Protein AF-A0A7C3FAP3-F1 (afdb_monomer_lite)

Structure (mmCIF, N/CA/C/O backbone):
data_AF-A0A7C3FAP3-F1
#
_entry.id   AF-A0A7C3FAP3-F1
#
loop_
_atom_site.group_PDB
_atom_site.id
_atom_site.type_symbol
_atom_site.label_atom_id
_atom_site.label_alt_id
_atom_site.label_comp_id
_atom_site.label_asym_id
_atom_site.label_entity_id
_atom_site.label_seq_id
_atom_site.pdbx_PDB_ins_code
_atom_site.Cartn_x
_atom_site.Cartn_y
_atom_site.Cartn_z
_atom_site.occupancy
_atom_site.B_iso_or_equiv
_atom_site.auth_seq_id
_atom_site.auth_comp_id
_atom_site.auth_asym_id
_atom_site.auth_atom_id
_atom_site.pdbx_PDB_model_num
ATOM 1 N N . MET A 1 1 ? -27.638 27.497 38.689 1.00 61.25 1 MET A N 1
ATOM 2 C CA . MET A 1 1 ? -26.547 26.685 39.283 1.00 61.25 1 MET A CA 1
ATOM 3 C C . MET A 1 1 ? -25.702 26.104 38.155 1.00 61.25 1 MET A C 1
ATOM 5 O O . MET A 1 1 ? -26.176 26.058 37.028 1.00 61.25 1 MET A O 1
ATOM 9 N N . ASN A 1 2 ? -24.441 25.747 38.406 1.00 81.25 2 ASN A N 1
ATOM 10 C CA . ASN A 1 2 ? -23.538 25.239 37.367 1.00 81.25 2 ASN A CA 1
ATOM 11 C C . ASN A 1 2 ? -23.718 23.718 37.190 1.00 81.25 2 ASN A C 1
ATOM 13 O O . ASN A 1 2 ? -23.373 22.966 38.093 1.00 81.25 2 ASN A O 1
ATOM 17 N N . HIS A 1 3 ? -24.239 23.274 36.041 1.00 89.69 3 HIS A N 1
ATOM 18 C CA . HIS A 1 3 ? -24.541 21.857 35.761 1.00 89.69 3 HIS A CA 1
ATOM 19 C C . HIS A 1 3 ? -23.355 21.051 35.204 1.00 89.69 3 HIS A C 1
ATOM 21 O O . HIS A 1 3 ? -23.398 19.824 35.176 1.00 89.69 3 HIS A O 1
ATOM 27 N N . LYS A 1 4 ? -22.285 21.721 34.749 1.00 88.44 4 LYS A N 1
ATOM 28 C CA . LYS A 1 4 ? -21.147 21.064 34.079 1.00 88.44 4 LYS A CA 1
ATOM 29 C C . LYS A 1 4 ? -20.521 19.894 34.855 1.00 88.44 4 LYS A C 1
ATOM 31 O O . LYS A 1 4 ? -20.336 18.855 34.227 1.00 88.44 4 LYS A O 1
ATOM 36 N N . PRO A 1 5 ? -20.165 20.025 36.150 1.00 89.56 5 PRO A N 1
ATOM 37 C CA . PRO A 1 5 ? -19.470 18.944 36.852 1.00 89.56 5 PRO A CA 1
ATOM 38 C C . PRO A 1 5 ? -20.357 17.706 37.020 1.00 89.56 5 PRO A C 1
ATOM 40 O O . PRO A 1 5 ? -19.891 16.593 36.819 1.00 89.56 5 PRO A O 1
ATOM 43 N N . TYR A 1 6 ? -21.648 17.897 37.289 1.00 90.81 6 TYR A N 1
ATOM 44 C CA . TYR A 1 6 ? -22.598 16.802 37.483 1.00 90.81 6 TYR A CA 1
ATOM 45 C C . TYR A 1 6 ? -22.893 16.055 36.184 1.00 90.81 6 TYR A C 1
ATOM 47 O O . TYR A 1 6 ? -22.912 14.830 36.178 1.00 90.81 6 TYR A O 1
ATOM 55 N N . ASN A 1 7 ? -23.052 16.774 35.068 1.00 91.25 7 ASN A N 1
ATOM 56 C CA . ASN A 1 7 ? -23.231 16.140 33.760 1.00 91.25 7 ASN A CA 1
ATOM 57 C C . ASN A 1 7 ? -22.021 15.282 33.381 1.00 91.25 7 ASN A C 1
ATOM 59 O O . ASN A 1 7 ? -22.190 14.204 32.827 1.00 91.25 7 ASN A O 1
ATOM 63 N N . TYR A 1 8 ? -20.813 15.757 33.694 1.00 92.31 8 TYR A N 1
ATOM 64 C CA . TYR A 1 8 ? -19.594 14.988 33.477 1.00 92.31 8 TYR A CA 1
ATOM 65 C C . TYR A 1 8 ? -19.595 13.707 34.319 1.00 92.31 8 TYR A C 1
ATOM 67 O O . TYR A 1 8 ? -19.414 12.623 33.783 1.00 92.31 8 TYR A O 1
ATOM 75 N N . TRP A 1 9 ? -19.898 13.812 35.614 1.00 92.56 9 TRP A N 1
ATOM 76 C CA . TRP A 1 9 ? -19.964 12.654 36.508 1.00 92.56 9 TRP A CA 1
ATOM 77 C C . TRP A 1 9 ? -21.025 11.620 36.119 1.00 92.56 9 TRP A C 1
ATOM 79 O O . TRP A 1 9 ? -20.798 10.437 36.325 1.00 92.56 9 TRP A O 1
ATOM 89 N N . ILE A 1 10 ? -22.161 12.054 35.564 1.00 92.38 10 ILE A N 1
ATOM 90 C CA . ILE A 1 10 ? -23.242 11.158 35.126 1.00 92.38 10 ILE A CA 1
ATOM 91 C C . ILE A 1 10 ? -22.880 10.407 33.837 1.00 92.38 10 ILE A C 1
ATOM 93 O O . ILE A 1 10 ? -23.298 9.271 33.680 1.00 92.38 10 ILE A O 1
ATOM 97 N N . LEU A 1 11 ? -22.160 11.038 32.903 1.00 91.75 11 LEU A N 1
ATOM 98 C CA . LEU A 1 11 ? -21.944 10.488 31.557 1.00 91.75 11 LEU A CA 1
ATOM 99 C C . LEU A 1 11 ? -20.620 9.739 31.386 1.00 91.75 11 LEU A C 1
ATOM 101 O O . LEU A 1 11 ? -20.543 8.847 30.547 1.00 91.75 11 LEU A O 1
ATOM 105 N N . ASP A 1 12 ? -19.578 10.120 32.127 1.00 87.88 12 ASP A N 1
ATOM 106 C CA . ASP A 1 12 ? -18.252 9.500 31.990 1.00 87.88 12 ASP A CA 1
ATOM 107 C C . ASP A 1 12 ? -18.094 8.229 32.844 1.00 87.88 12 ASP A C 1
ATOM 109 O O . ASP A 1 12 ? -17.056 7.576 32.744 1.00 87.88 12 ASP A O 1
ATOM 113 N N . ASP A 1 13 ? -19.071 7.902 33.708 1.00 74.75 13 ASP A N 1
ATOM 114 C CA . ASP A 1 13 ? -19.003 6.812 34.704 1.00 74.75 13 ASP A CA 1
ATOM 115 C C . ASP A 1 13 ? -17.648 6.753 35.441 1.00 74.75 13 ASP A C 1
ATOM 117 O O . ASP A 1 13 ? -17.115 5.699 35.802 1.00 74.75 13 ASP A O 1
ATOM 121 N N . ALA A 1 14 ? -17.049 7.928 35.657 1.00 78.94 14 ALA A N 1
ATOM 122 C CA . ALA A 1 14 ? -15.763 8.045 36.314 1.00 78.94 14 ALA A CA 1
ATOM 123 C C . ALA A 1 14 ? -15.904 7.665 37.797 1.00 78.94 14 ALA A C 1
ATOM 125 O O . ALA A 1 14 ? -16.891 8.039 38.436 1.00 78.94 14 ALA A O 1
ATOM 126 N N . PRO A 1 15 ? -14.911 6.980 38.393 1.00 85.12 15 PRO A N 1
ATOM 127 C CA . PRO A 1 15 ? -14.938 6.672 39.815 1.00 85.12 15 PRO A CA 1
ATOM 128 C C . PRO A 1 15 ? -14.931 7.972 40.629 1.00 85.12 15 PRO A C 1
ATOM 130 O O . PRO A 1 15 ? -13.929 8.689 40.676 1.00 85.12 15 PRO A O 1
ATOM 133 N N . LEU A 1 16 ? -16.066 8.277 41.258 1.00 90.69 16 LEU A N 1
ATOM 134 C CA . LEU A 1 16 ? -16.236 9.446 42.114 1.00 90.69 16 LEU A CA 1
ATOM 135 C C . LEU A 1 16 ? -15.672 9.166 43.504 1.00 90.69 16 LEU A C 1
ATOM 137 O O . LEU A 1 16 ? -15.807 8.067 44.044 1.00 90.69 16 LEU A O 1
ATOM 141 N N . ASN A 1 17 ? -15.059 10.177 44.113 1.00 92.75 17 ASN A N 1
ATOM 142 C CA . ASN A 1 17 ? -14.716 10.109 45.528 1.00 92.75 17 ASN A CA 1
ATOM 143 C C . ASN A 1 17 ? -15.984 10.299 46.406 1.00 92.75 17 ASN A C 1
ATOM 145 O O . ASN A 1 17 ? -17.018 10.762 45.910 1.00 92.75 17 ASN A O 1
ATOM 149 N N . PRO A 1 18 ? -15.938 9.976 47.714 1.00 91.69 18 PRO A N 1
ATOM 150 C CA . PRO A 1 18 ? -17.119 10.048 48.582 1.00 91.69 18 PRO A CA 1
ATOM 151 C C . PRO A 1 18 ? -17.760 11.443 48.656 1.00 91.69 18 PRO A C 1
ATOM 153 O O . PRO A 1 18 ? -18.982 11.566 48.707 1.00 91.69 18 PRO A O 1
ATOM 156 N N . GLU A 1 19 ? -16.949 12.503 48.612 1.00 91.06 19 GLU A N 1
ATOM 157 C CA . GLU A 1 19 ? -17.424 13.892 48.651 1.00 91.06 19 GLU A CA 1
ATOM 158 C C . GLU A 1 19 ? -18.167 14.279 47.364 1.00 91.06 19 GLU A C 1
ATOM 160 O O . GLU A 1 19 ? -19.234 14.890 47.412 1.00 91.06 19 GLU A O 1
ATOM 165 N N . GLN A 1 20 ? -17.639 13.879 46.205 1.00 91.25 20 GLN A N 1
ATOM 166 C CA . GLN A 1 20 ? -18.253 14.081 44.892 1.00 91.25 20 GLN A CA 1
ATOM 167 C C . GLN A 1 20 ? -19.553 13.294 44.764 1.00 91.25 20 GLN A C 1
ATOM 169 O O . GLN A 1 20 ? -20.529 13.808 44.222 1.00 91.25 20 GLN A O 1
ATOM 174 N N . GLN A 1 21 ? -19.596 12.075 45.300 1.00 91.56 21 GLN A N 1
ATOM 175 C CA . GLN A 1 21 ? -20.799 11.255 45.275 1.00 91.56 21 GLN A CA 1
ATOM 176 C C . GLN A 1 21 ? -21.907 11.833 46.162 1.00 91.56 21 GLN A C 1
ATOM 178 O O . GLN A 1 21 ? -23.069 11.875 45.744 1.00 91.56 21 GLN A O 1
ATOM 183 N N . GLN A 1 22 ? -21.556 12.362 47.337 1.00 92.69 22 GLN A N 1
ATOM 184 C CA . GLN A 1 22 ? -22.509 13.087 48.177 1.00 92.69 22 GLN A CA 1
ATOM 185 C C . GLN A 1 22 ? -22.994 14.370 47.486 1.00 92.69 22 GLN A C 1
ATOM 187 O O . GLN A 1 22 ? -24.193 14.635 47.453 1.00 92.69 22 GLN A O 1
ATOM 192 N N . ALA A 1 23 ? -22.085 15.142 46.881 1.00 91.50 23 ALA A N 1
ATOM 193 C CA . ALA A 1 23 ? -22.430 16.363 46.154 1.00 91.50 23 ALA A CA 1
ATOM 194 C C . ALA A 1 23 ? -23.335 16.093 44.941 1.00 91.50 23 ALA A C 1
ATOM 196 O O . ALA A 1 23 ? -24.239 16.881 44.665 1.00 91.50 23 ALA A O 1
ATOM 197 N N . LEU A 1 24 ? -23.110 14.987 44.226 1.00 91.38 24 LEU A N 1
ATOM 198 C CA . LEU A 1 24 ? -23.960 14.548 43.123 1.00 91.38 24 LEU A CA 1
ATOM 199 C C . LEU A 1 24 ? -25.347 14.137 43.622 1.00 91.38 24 LEU A C 1
ATOM 201 O O . LEU A 1 24 ? -26.335 14.562 43.038 1.00 91.38 24 LEU A O 1
ATOM 205 N N . THR A 1 25 ? -25.425 13.365 44.709 1.00 91.81 25 THR A N 1
ATOM 206 C CA . THR A 1 25 ? -26.704 12.936 45.303 1.00 91.81 25 THR A CA 1
ATOM 207 C C . THR A 1 25 ? -27.547 14.141 45.706 1.00 91.81 25 THR A C 1
ATOM 209 O O . THR A 1 25 ? -28.663 14.287 45.223 1.00 91.81 25 THR A O 1
ATOM 212 N N . ASN A 1 26 ? -26.959 15.076 46.460 1.00 92.75 26 ASN A N 1
ATOM 213 C CA . ASN A 1 26 ? -27.645 16.302 46.867 1.00 92.75 26 ASN A CA 1
ATOM 214 C C . ASN A 1 26 ? -28.127 17.120 45.651 1.00 92.75 26 ASN A C 1
ATOM 216 O O . ASN A 1 26 ? -29.213 17.686 45.665 1.00 92.75 26 ASN A O 1
ATOM 220 N N . HIS A 1 27 ? -27.335 17.182 44.573 1.00 93.50 27 HIS A N 1
ATOM 221 C CA . HIS A 1 27 ? -27.729 17.917 43.369 1.00 93.50 2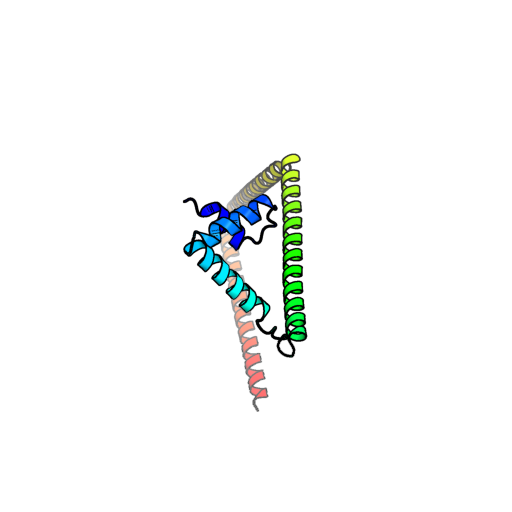7 HIS A CA 1
ATOM 222 C C . HIS A 1 27 ? -28.881 17.252 42.606 1.00 93.50 27 HIS A C 1
ATOM 224 O O . HIS A 1 27 ? -29.697 17.952 42.011 1.00 93.50 27 HIS A O 1
ATOM 230 N N . LEU A 1 28 ? -28.942 15.919 42.593 1.00 92.69 28 LEU A N 1
ATOM 231 C CA . LEU A 1 28 ? -30.007 15.168 41.924 1.00 92.69 28 LEU A CA 1
ATOM 232 C C . LEU A 1 28 ? -31.356 15.317 42.635 1.00 92.69 28 LEU A C 1
ATOM 234 O O . LEU A 1 28 ? -32.379 15.281 41.955 1.00 92.69 28 LEU A O 1
ATOM 238 N N . ASP A 1 29 ? -31.352 15.531 43.952 1.00 93.19 29 ASP A N 1
ATOM 239 C CA . ASP A 1 29 ? -32.567 15.782 44.737 1.00 93.19 29 ASP A CA 1
ATOM 240 C C . ASP A 1 29 ? -33.171 17.165 44.432 1.00 93.19 29 ASP A C 1
ATOM 242 O O . ASP A 1 29 ? -34.39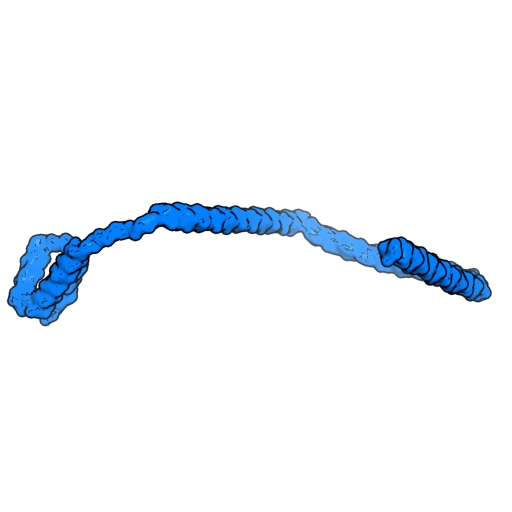1 17.315 44.362 1.00 93.19 29 ASP A O 1
ATOM 246 N N . ASP A 1 30 ? -32.319 18.164 44.175 1.00 91.94 30 ASP A N 1
ATOM 247 C CA . ASP A 1 30 ? -32.735 19.552 43.933 1.00 91.94 30 ASP A CA 1
ATOM 248 C C . ASP A 1 30 ? -32.898 19.906 42.441 1.00 91.94 30 ASP A C 1
ATOM 250 O O . ASP A 1 30 ? -33.512 20.923 42.097 1.00 91.94 30 ASP A O 1
ATOM 254 N N . CYS A 1 31 ? -32.323 19.115 41.523 1.00 94.44 31 CYS A N 1
ATOM 255 C CA . CYS A 1 31 ? -32.275 19.435 40.096 1.00 94.44 31 CYS A CA 1
ATOM 256 C C . CYS A 1 31 ? -32.977 18.382 39.214 1.00 94.44 31 CYS A C 1
ATOM 258 O O . CYS A 1 31 ? -32.358 17.381 38.833 1.00 94.44 31 CYS A O 1
ATOM 260 N N . PRO A 1 32 ? -34.213 18.650 38.743 1.00 92.38 32 PRO A N 1
ATOM 261 C CA . PRO A 1 32 ? -34.955 17.702 37.907 1.00 92.38 32 PRO A CA 1
ATOM 262 C C . PRO A 1 32 ? -34.282 17.434 36.550 1.00 92.38 32 PRO A C 1
ATOM 264 O O . PRO A 1 32 ? -34.415 16.347 35.994 1.00 92.38 32 PRO A O 1
ATOM 267 N N . LEU A 1 33 ? -33.516 18.396 36.018 1.00 92.75 33 LEU A N 1
ATOM 268 C CA . LEU A 1 33 ? -32.814 18.251 34.738 1.00 92.75 33 LEU A CA 1
ATOM 269 C C . LEU A 1 33 ? -31.686 17.213 34.825 1.00 92.75 33 LEU A C 1
ATOM 271 O O . LEU A 1 33 ? -31.576 16.338 33.966 1.00 92.75 33 LEU A O 1
ATOM 275 N N . CYS A 1 34 ? -30.861 17.283 35.871 1.00 93.50 34 CYS A N 1
ATOM 276 C CA . CYS A 1 34 ? -29.782 16.319 36.080 1.00 93.50 34 CYS A CA 1
ATOM 277 C C . CYS A 1 34 ? -30.325 14.946 36.510 1.00 93.50 34 CYS A C 1
ATOM 279 O O . CYS A 1 34 ? -29.759 13.925 36.121 1.00 93.50 34 CYS A O 1
ATOM 281 N N . GLN A 1 35 ? -31.453 14.902 37.227 1.00 94.12 35 GLN A N 1
ATOM 282 C CA . GLN A 1 35 ? -32.155 13.656 37.545 1.00 94.12 35 GLN A CA 1
ATOM 283 C C . GLN A 1 35 ? -32.648 12.938 36.282 1.00 94.12 35 GLN A C 1
ATOM 285 O O . GLN A 1 35 ? -32.411 11.741 36.115 1.00 94.12 35 GLN A O 1
ATOM 290 N N . GLN A 1 36 ? -33.277 13.674 35.361 1.00 95.06 36 GLN A N 1
ATOM 291 C CA . GLN A 1 36 ? -33.722 13.129 34.079 1.00 95.06 36 GLN A CA 1
ATOM 292 C C . GLN A 1 36 ? -32.543 12.628 33.232 1.00 95.06 36 GLN A C 1
ATOM 294 O O . GLN A 1 36 ? -32.651 11.573 32.609 1.00 95.06 36 GLN A O 1
ATOM 299 N N . LEU A 1 37 ? -31.414 13.351 33.232 1.00 94.06 37 LEU A N 1
ATOM 300 C CA . LEU A 1 37 ? -30.195 12.929 32.537 1.00 94.06 37 LEU A CA 1
ATOM 301 C C . LEU A 1 37 ? -29.677 11.591 33.076 1.00 94.06 37 LEU A C 1
ATOM 303 O O . LEU A 1 37 ? -29.437 10.679 32.289 1.00 94.06 37 LEU A O 1
ATOM 307 N N . LYS A 1 38 ? -29.547 11.463 34.402 1.00 94.00 38 LYS A N 1
ATOM 308 C CA . LYS A 1 38 ? -29.079 10.230 35.049 1.00 94.00 38 LYS A CA 1
ATOM 309 C C . LYS A 1 38 ? -29.99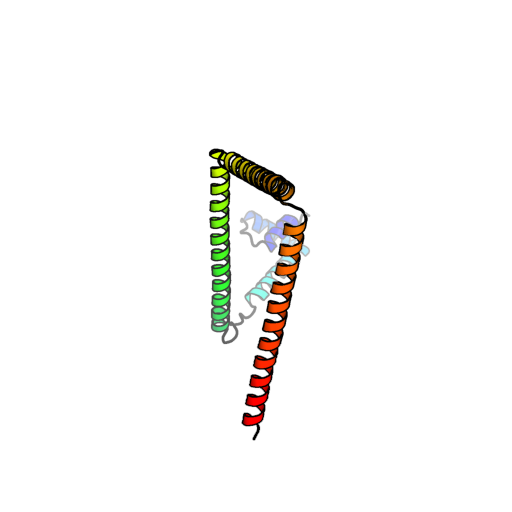3 9.048 34.742 1.00 94.00 38 LYS A C 1
ATOM 311 O O . LYS A 1 38 ? -29.521 8.014 34.288 1.00 94.00 38 LYS A O 1
ATOM 316 N N . MET A 1 39 ? -31.300 9.231 34.907 1.00 94.44 39 MET A N 1
ATOM 317 C CA . MET A 1 39 ? -32.275 8.178 34.626 1.00 94.44 39 MET A CA 1
ATOM 318 C C . MET A 1 39 ? -32.257 7.762 33.147 1.00 94.44 39 MET A C 1
ATOM 320 O O . MET A 1 39 ? -32.329 6.578 32.831 1.00 94.44 39 MET A O 1
ATOM 324 N N . GLY A 1 40 ? -32.140 8.724 32.225 1.00 94.75 40 GLY A N 1
ATOM 325 C CA . GLY A 1 40 ? -32.035 8.448 30.792 1.00 94.75 40 GLY A CA 1
ATOM 326 C C . GLY A 1 40 ? -30.754 7.699 30.416 1.00 94.75 40 GLY A C 1
ATOM 327 O O . GLY A 1 40 ? -30.803 6.801 29.573 1.00 94.75 40 GLY A O 1
ATOM 328 N N . TRP A 1 41 ? -29.631 8.039 31.053 1.00 94.12 41 TRP A N 1
ATOM 329 C CA . TRP A 1 41 ? -28.359 7.338 30.879 1.00 94.12 41 TRP A CA 1
ATOM 330 C C . TRP A 1 41 ? -28.447 5.891 31.369 1.00 94.12 41 TRP A C 1
ATOM 332 O O . TRP A 1 41 ? -28.232 4.980 30.574 1.00 94.12 41 TRP A O 1
ATOM 342 N N . GLU A 1 42 ? -28.891 5.677 32.610 1.00 92.69 42 GLU A N 1
ATOM 343 C CA . GLU A 1 42 ? -29.045 4.343 33.209 1.00 92.69 42 GLU A CA 1
ATOM 344 C C . GLU A 1 42 ? -30.002 3.456 32.392 1.00 92.69 42 GLU A C 1
ATOM 346 O O . GLU A 1 42 ? -29.716 2.287 32.138 1.00 92.69 42 GLU A O 1
ATOM 351 N N . MET A 1 43 ? -31.121 4.007 31.903 1.00 94.25 43 MET A N 1
ATOM 352 C CA . MET A 1 43 ? -32.038 3.267 31.026 1.00 94.25 43 MET A CA 1
ATOM 353 C C . MET A 1 43 ? -31.401 2.899 29.678 1.00 94.25 43 MET A C 1
ATOM 355 O O . MET A 1 43 ? -31.640 1.807 29.159 1.00 94.25 43 MET A O 1
ATOM 359 N N . SER A 1 44 ? -30.597 3.792 29.098 1.00 93.88 44 SER A N 1
ATOM 360 C CA . SER A 1 44 ? -29.908 3.541 27.824 1.00 93.88 44 SER A CA 1
ATOM 361 C C . SER A 1 44 ? -28.818 2.485 27.981 1.00 93.88 44 SER A C 1
ATOM 363 O O . SER A 1 44 ? -28.707 1.584 27.150 1.00 93.88 44 SER A O 1
ATOM 365 N N . GLU A 1 45 ? -28.052 2.560 29.067 1.00 92.88 45 GLU A N 1
ATOM 366 C CA . GLU A 1 45 ? -27.043 1.567 29.419 1.00 92.88 45 GLU A CA 1
ATOM 367 C C . GLU A 1 45 ? -27.688 0.191 29.605 1.00 92.88 45 GLU A C 1
ATOM 369 O O . GLU A 1 45 ? -27.276 -0.781 28.968 1.00 92.88 45 GLU A O 1
ATOM 374 N N . GLN A 1 46 ? -28.770 0.112 30.385 1.00 93.38 46 GLN A N 1
ATOM 375 C CA . GLN A 1 46 ? -29.528 -1.125 30.555 1.00 93.38 46 GLN A CA 1
ATOM 376 C C . GLN A 1 46 ? -30.052 -1.664 29.225 1.00 93.38 46 GLN A C 1
ATOM 378 O O . GLN A 1 46 ? -30.005 -2.872 29.001 1.00 93.38 46 GLN A O 1
ATOM 383 N N . LEU A 1 47 ? -30.533 -0.809 28.320 1.00 94.88 47 LEU A N 1
ATOM 384 C CA . LEU A 1 47 ? -30.993 -1.245 27.003 1.00 94.88 47 LEU A CA 1
ATOM 385 C C . LEU A 1 47 ? -29.851 -1.868 26.187 1.00 94.88 47 LEU A C 1
ATOM 387 O O . LEU A 1 47 ? -30.037 -2.919 25.573 1.00 94.88 47 LEU A O 1
ATOM 391 N N . ILE A 1 48 ? -28.666 -1.254 26.202 1.00 92.06 48 ILE A N 1
ATOM 392 C CA . ILE A 1 48 ? -27.479 -1.752 25.493 1.00 92.06 48 ILE A CA 1
ATOM 393 C C . ILE A 1 48 ? -27.009 -3.079 26.096 1.00 92.06 48 ILE A C 1
ATOM 395 O O . ILE A 1 48 ? -26.790 -4.039 25.359 1.00 92.06 48 ILE A O 1
ATOM 399 N N . LEU A 1 49 ? -26.896 -3.160 27.423 1.00 91.94 49 LEU A N 1
ATOM 400 C CA . LEU A 1 49 ? -26.430 -4.358 28.128 1.00 91.94 49 LEU A CA 1
ATOM 401 C C . LEU A 1 49 ? -27.409 -5.532 28.003 1.00 91.94 49 LEU A C 1
ATOM 403 O O . LEU A 1 49 ? -26.978 -6.680 27.905 1.00 91.94 49 LEU A O 1
ATOM 407 N N . ASN A 1 50 ? -28.714 -5.253 27.954 1.00 92.75 50 ASN A N 1
ATOM 408 C CA . ASN A 1 50 ? -29.757 -6.267 27.779 1.00 92.75 50 ASN A CA 1
ATOM 409 C C . ASN A 1 50 ? -30.060 -6.581 26.306 1.00 92.75 50 ASN A C 1
ATOM 411 O O . ASN A 1 50 ? -30.907 -7.433 26.022 1.00 92.75 50 ASN A O 1
ATOM 415 N N . THR A 1 51 ? -29.395 -5.917 25.355 1.00 91.50 51 THR A N 1
ATOM 416 C CA . THR A 1 51 ? -29.575 -6.221 23.934 1.00 91.50 51 THR A CA 1
ATOM 417 C C . THR A 1 51 ? -29.064 -7.639 23.652 1.00 91.50 51 THR A C 1
ATOM 419 O O . THR A 1 51 ? -27.920 -7.962 23.987 1.00 91.50 51 THR A O 1
ATOM 422 N N . PRO A 1 52 ? -29.874 -8.511 23.020 1.00 90.38 52 PRO A N 1
ATOM 423 C CA . PRO A 1 52 ? -29.468 -9.879 22.744 1.00 90.38 52 PRO A CA 1
ATOM 424 C C . PRO A 1 52 ? -28.232 -9.900 21.844 1.00 90.38 52 PRO A C 1
ATOM 426 O O . PRO A 1 52 ? -28.207 -9.314 20.760 1.00 90.38 52 PRO A O 1
ATOM 429 N N . GLN A 1 53 ? -27.201 -10.621 22.279 1.00 88.25 53 GLN A N 1
ATOM 430 C CA . GLN A 1 53 ? -26.029 -10.840 21.446 1.00 88.25 53 GLN A CA 1
ATOM 431 C C . GLN A 1 53 ? -26.389 -11.776 20.293 1.00 88.25 53 GLN A C 1
ATOM 433 O O . GLN A 1 53 ? -26.690 -12.954 20.488 1.00 88.25 53 GLN A O 1
ATOM 438 N N . HIS A 1 54 ? -26.345 -11.253 19.070 1.00 89.88 54 HIS A N 1
ATOM 439 C CA . HIS A 1 54 ? -26.559 -12.066 17.884 1.00 89.88 54 HIS A CA 1
ATOM 440 C C . HIS A 1 54 ? -25.294 -12.870 17.557 1.00 89.88 54 HIS A C 1
ATOM 442 O O . HIS A 1 54 ? -24.229 -12.278 17.348 1.00 89.88 54 HIS A O 1
ATOM 448 N N . PRO A 1 55 ? -25.383 -14.210 17.4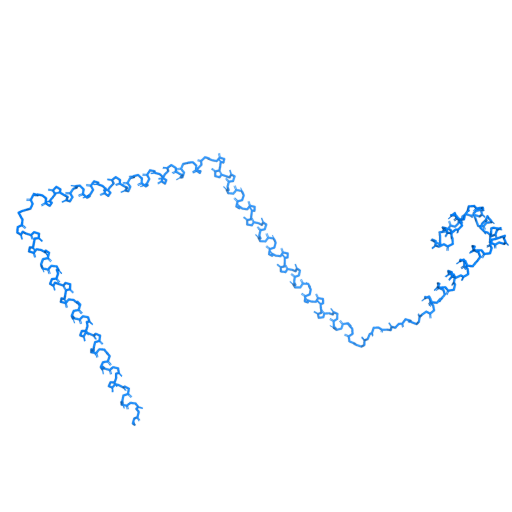70 1.00 90.00 55 PRO A N 1
ATOM 449 C CA . PRO A 1 55 ? -24.253 -15.009 17.039 1.00 90.00 55 PRO A CA 1
ATOM 450 C C . PRO A 1 55 ? -23.902 -14.678 15.582 1.00 90.00 55 PRO A C 1
ATOM 452 O O . PRO A 1 55 ? -24.770 -14.283 14.793 1.00 90.00 55 PRO A O 1
ATOM 455 N N . PRO A 1 56 ? -22.633 -14.857 15.184 1.00 90.38 56 PRO A N 1
ATOM 456 C CA . PRO A 1 56 ? -22.236 -14.650 13.803 1.00 90.38 56 PRO A CA 1
ATOM 457 C C . PRO A 1 56 ? -23.035 -15.576 12.882 1.00 90.38 56 PRO A C 1
ATOM 459 O O . PRO A 1 56 ? -23.216 -16.761 13.167 1.00 90.38 56 PRO A O 1
ATOM 462 N N . ALA A 1 57 ? -23.476 -15.039 11.743 1.00 92.88 57 ALA A N 1
ATOM 463 C CA . ALA A 1 57 ? -24.217 -15.817 10.759 1.00 92.88 57 ALA A CA 1
ATOM 464 C C . ALA A 1 57 ? -23.432 -17.078 10.337 1.00 92.88 57 ALA A C 1
ATOM 466 O O . ALA A 1 57 ? -22.199 -17.011 10.198 1.00 92.88 57 ALA A O 1
ATOM 467 N N . PRO A 1 58 ? -24.115 -18.202 10.049 1.00 94.06 58 PRO A N 1
ATOM 468 C CA . PRO A 1 58 ? -23.473 -19.432 9.602 1.00 94.06 58 PRO A CA 1
ATOM 469 C C . PRO A 1 58 ? -22.435 -19.190 8.496 1.00 94.06 58 PRO A C 1
ATOM 471 O O . PRO A 1 58 ? -22.620 -18.378 7.581 1.00 94.06 58 PRO A O 1
ATOM 474 N N . GLY A 1 59 ? -21.286 -19.856 8.611 1.00 94.62 59 GLY A N 1
ATOM 475 C CA . GLY A 1 59 ? -20.176 -19.715 7.663 1.00 94.62 59 GLY A CA 1
ATOM 476 C C . GLY A 1 59 ? -19.352 -18.425 7.788 1.00 94.62 59 GLY A C 1
ATOM 477 O O . GLY A 1 59 ? -18.464 -18.210 6.960 1.00 94.62 59 GLY A O 1
ATOM 478 N N . PHE A 1 60 ? -19.583 -17.580 8.804 1.00 95.38 60 PHE A N 1
ATOM 479 C CA . PHE A 1 60 ? -18.784 -16.370 9.061 1.00 95.38 60 PHE A CA 1
ATOM 480 C C . PHE A 1 60 ? -17.279 -16.652 9.059 1.00 95.38 60 PHE A C 1
ATOM 482 O O . PHE A 1 60 ? -16.537 -16.024 8.306 1.00 95.38 60 PHE A O 1
ATOM 489 N N . THR A 1 61 ? -16.837 -17.654 9.822 1.00 95.19 61 THR A N 1
ATOM 490 C CA . THR A 1 61 ? -15.419 -18.026 9.928 1.00 95.19 61 THR A CA 1
ATOM 491 C C . THR A 1 61 ? -14.820 -18.388 8.572 1.00 95.19 61 THR A C 1
ATOM 493 O O . THR A 1 61 ? -13.684 -18.018 8.280 1.00 95.19 61 THR A O 1
ATOM 496 N N . GLN A 1 62 ? -15.583 -19.066 7.711 1.00 95.00 62 GLN A N 1
ATOM 497 C CA . GLN A 1 62 ? -15.117 -19.450 6.381 1.00 95.00 62 GLN A CA 1
ATOM 498 C C . GLN A 1 62 ? -14.987 -18.229 5.464 1.00 95.00 62 GLN A C 1
ATOM 500 O O . GLN A 1 62 ? -13.936 -18.032 4.852 1.00 95.00 62 GLN A O 1
ATOM 505 N N . ARG A 1 63 ? -16.005 -17.355 5.428 1.00 94.50 63 ARG A N 1
ATOM 506 C CA . ARG A 1 63 ? -15.950 -16.090 4.669 1.00 94.50 63 ARG A CA 1
ATOM 507 C C . ARG A 1 63 ? -14.802 -15.201 5.145 1.00 94.50 63 ARG A C 1
ATOM 509 O O . ARG A 1 63 ? -14.097 -14.604 4.331 1.00 94.50 63 ARG A O 1
ATOM 516 N N . TRP A 1 64 ? -14.583 -15.152 6.456 1.00 95.19 64 TRP A N 1
ATOM 517 C CA . TRP A 1 64 ? -13.499 -14.397 7.071 1.00 95.19 64 TRP A CA 1
ATOM 518 C C . TRP A 1 64 ? -12.121 -14.950 6.705 1.00 95.19 64 TRP A C 1
ATOM 520 O O . TRP A 1 64 ? -11.247 -14.190 6.303 1.00 95.19 64 TRP A O 1
ATOM 530 N N . LYS A 1 65 ? -11.915 -16.271 6.765 1.00 95.06 65 LYS A N 1
ATOM 531 C CA . LYS A 1 65 ? -10.641 -16.897 6.370 1.00 95.06 65 LYS A CA 1
ATOM 532 C C . LYS A 1 65 ? -10.294 -16.612 4.908 1.00 95.06 65 LYS A C 1
ATOM 534 O O . LYS A 1 65 ? -9.156 -16.247 4.612 1.00 95.06 65 LYS A O 1
ATOM 539 N N . VAL A 1 66 ? -11.273 -16.719 4.008 1.00 93.94 66 VAL A N 1
ATOM 540 C CA . VAL A 1 66 ? -11.089 -16.420 2.578 1.00 93.94 66 VAL A CA 1
ATOM 541 C C . VAL A 1 66 ? -10.725 -14.947 2.365 1.00 93.94 66 VAL A C 1
ATOM 543 O O . VAL A 1 66 ? -9.762 -14.639 1.657 1.00 93.94 66 VAL A O 1
ATOM 546 N N . SER A 1 67 ? -11.445 -14.021 3.004 1.00 92.69 67 SER A N 1
ATOM 547 C CA . SER A 1 67 ? -11.163 -12.588 2.865 1.00 92.69 67 SER A CA 1
ATOM 548 C C . SER A 1 67 ? -9.818 -12.197 3.488 1.00 92.69 67 SER A C 1
ATOM 550 O O . SER A 1 67 ? -9.078 -11.400 2.904 1.00 92.69 67 SER A O 1
ATOM 552 N N . LEU A 1 68 ? -9.445 -12.812 4.612 1.00 94.56 68 LEU A N 1
ATOM 553 C CA . LEU A 1 68 ? -8.164 -12.610 5.281 1.00 94.56 68 LEU A CA 1
ATOM 554 C C . LEU A 1 68 ? -6.992 -13.068 4.410 1.00 94.56 68 LEU A C 1
ATOM 556 O O . LEU A 1 68 ? -6.011 -12.336 4.283 1.00 94.56 68 LEU A O 1
ATOM 560 N N . ALA A 1 69 ? -7.091 -14.241 3.778 1.00 92.12 69 ALA A N 1
ATOM 561 C CA . ALA A 1 69 ? -6.063 -14.738 2.866 1.00 92.12 69 ALA A CA 1
ATOM 562 C C . ALA A 1 69 ? -5.860 -13.783 1.676 1.00 92.12 69 ALA A C 1
ATOM 564 O O . ALA A 1 69 ? -4.724 -13.433 1.342 1.00 92.12 69 ALA A O 1
ATOM 565 N N . LYS A 1 70 ? -6.959 -13.279 1.094 1.00 92.25 70 LYS A N 1
ATOM 566 C CA . LYS A 1 70 ? -6.917 -12.283 0.011 1.00 92.25 70 LYS A CA 1
ATOM 567 C C . LYS A 1 70 ? -6.232 -10.986 0.455 1.00 92.25 70 LYS A C 1
ATOM 569 O O . LYS A 1 70 ? -5.341 -10.500 -0.242 1.00 92.25 70 LYS A O 1
ATOM 574 N N . ARG A 1 71 ? -6.598 -10.449 1.625 1.00 92.06 71 ARG A N 1
ATOM 575 C CA . ARG A 1 71 ? -5.995 -9.225 2.186 1.00 92.06 71 ARG A CA 1
ATOM 576 C C . ARG A 1 71 ? -4.509 -9.413 2.495 1.00 92.06 71 ARG A C 1
ATOM 578 O O . ARG A 1 71 ? -3.701 -8.583 2.088 1.00 92.06 71 ARG A O 1
ATOM 585 N N . LYS A 1 72 ? -4.122 -10.523 3.134 1.00 92.62 72 LYS A N 1
ATOM 586 C CA . LYS A 1 72 ? -2.711 -10.837 3.424 1.00 92.62 72 LYS A CA 1
ATOM 587 C C . LYS A 1 72 ? -1.869 -10.904 2.152 1.00 92.62 72 LYS A C 1
ATOM 589 O O . LYS A 1 72 ? -0.790 -10.318 2.117 1.00 92.62 72 LYS A O 1
ATOM 594 N N . ARG A 1 73 ? -2.372 -11.549 1.093 1.00 90.69 73 ARG A N 1
ATOM 595 C CA . ARG A 1 73 ? -1.675 -11.612 -0.201 1.00 90.69 73 ARG A CA 1
ATOM 596 C C . ARG A 1 73 ? -1.484 -10.223 -0.810 1.00 90.69 73 ARG A C 1
ATOM 598 O O . ARG A 1 73 ? -0.387 -9.911 -1.259 1.00 90.69 73 ARG A O 1
ATOM 605 N N . TYR A 1 74 ? -2.518 -9.382 -0.786 1.00 91.88 74 TYR A N 1
ATOM 606 C CA . TYR A 1 74 ? -2.433 -8.013 -1.300 1.00 91.88 74 TYR A CA 1
ATOM 607 C C . TYR A 1 74 ? -1.387 -7.175 -0.549 1.00 91.88 74 TYR A C 1
ATOM 609 O O . TYR A 1 74 ? -0.502 -6.591 -1.171 1.00 91.88 74 TYR A O 1
ATOM 617 N N . HIS A 1 75 ? -1.426 -7.180 0.787 1.00 90.31 75 HIS A N 1
ATOM 618 C CA . HIS A 1 75 ? -0.453 -6.442 1.598 1.00 90.31 75 HIS A CA 1
ATOM 619 C C . HIS A 1 75 ? 0.977 -6.986 1.461 1.00 90.31 75 HIS A C 1
ATOM 621 O O . HIS A 1 75 ? 1.924 -6.201 1.464 1.00 90.31 75 HIS A O 1
ATOM 627 N N . GLY A 1 76 ? 1.148 -8.303 1.302 1.00 90.88 76 GLY A N 1
ATOM 628 C CA . GLY A 1 76 ? 2.455 -8.915 1.046 1.00 90.88 76 GLY A CA 1
ATOM 629 C C . GLY A 1 76 ? 3.061 -8.461 -0.284 1.00 90.88 76 GLY A C 1
ATOM 630 O O . GLY A 1 76 ? 4.217 -8.046 -0.324 1.00 90.88 76 GLY A O 1
ATOM 631 N N . LEU A 1 77 ? 2.262 -8.457 -1.356 1.00 92.31 77 LEU A N 1
ATOM 632 C CA . LEU A 1 77 ? 2.699 -7.979 -2.671 1.00 92.31 77 LEU A CA 1
ATOM 633 C C . LEU A 1 77 ? 3.019 -6.483 -2.665 1.00 92.31 77 LEU A C 1
ATOM 635 O O . LEU A 1 77 ? 4.010 -6.074 -3.265 1.00 92.31 77 LEU A O 1
ATOM 639 N N . LEU A 1 78 ? 2.216 -5.668 -1.976 1.00 93.12 78 LEU A N 1
ATOM 640 C CA . LEU A 1 78 ? 2.482 -4.236 -1.847 1.00 93.12 78 LEU A CA 1
ATOM 641 C C . LEU A 1 78 ? 3.804 -3.983 -1.113 1.00 93.12 78 LEU A C 1
ATOM 643 O O . LEU A 1 78 ? 4.621 -3.200 -1.587 1.00 93.12 78 LEU A O 1
ATOM 647 N N . ARG A 1 79 ? 4.050 -4.691 -0.004 1.00 93.50 79 ARG A N 1
ATOM 648 C CA . ARG A 1 79 ? 5.305 -4.584 0.751 1.00 93.50 79 ARG A CA 1
ATOM 649 C C . ARG A 1 79 ? 6.511 -4.992 -0.091 1.00 93.50 79 ARG A C 1
ATOM 651 O O . ARG A 1 79 ? 7.510 -4.285 -0.079 1.00 93.50 79 ARG A O 1
ATOM 658 N N . LEU A 1 80 ? 6.405 -6.088 -0.845 1.00 93.88 80 LEU A N 1
ATOM 659 C CA . LEU A 1 80 ? 7.472 -6.531 -1.742 1.00 93.88 80 LEU A CA 1
ATOM 660 C C . LEU A 1 80 ? 7.751 -5.492 -2.834 1.00 93.88 80 LEU A C 1
ATOM 662 O O . LEU A 1 80 ? 8.903 -5.136 -3.050 1.00 93.88 80 LEU A O 1
ATOM 666 N N . ARG A 1 81 ? 6.709 -4.962 -3.485 1.00 94.00 81 ARG A N 1
ATOM 667 C CA . ARG A 1 81 ? 6.851 -3.923 -4.519 1.00 94.00 81 ARG A CA 1
ATOM 668 C C . ARG A 1 81 ? 7.508 -2.661 -3.973 1.00 94.00 81 ARG A C 1
ATOM 670 O O . ARG A 1 81 ? 8.424 -2.147 -4.602 1.00 94.00 81 ARG A O 1
ATOM 677 N N . LEU A 1 82 ? 7.073 -2.194 -2.804 1.00 95.62 82 LEU A N 1
ATOM 678 C CA . LEU A 1 82 ? 7.667 -1.032 -2.144 1.00 95.62 82 LEU A CA 1
ATOM 679 C C . LEU A 1 82 ? 9.117 -1.295 -1.729 1.00 95.62 82 LEU A C 1
ATOM 681 O O . LEU A 1 82 ? 9.954 -0.416 -1.894 1.00 95.62 82 LEU A O 1
ATOM 685 N N . SER A 1 83 ? 9.432 -2.504 -1.257 1.00 95.00 83 SER A N 1
ATOM 686 C CA . SER A 1 83 ? 10.806 -2.892 -0.929 1.00 95.00 83 SER A CA 1
ATOM 687 C C . SER A 1 83 ? 11.699 -2.887 -2.166 1.00 95.00 83 SER A C 1
ATOM 689 O O . SER A 1 83 ? 12.763 -2.288 -2.128 1.00 95.00 83 SER A O 1
ATOM 691 N N . ILE A 1 84 ? 11.263 -3.506 -3.269 1.00 96.50 84 ILE A N 1
ATOM 692 C CA . ILE A 1 84 ? 12.022 -3.536 -4.528 1.00 96.50 84 ILE A CA 1
ATOM 693 C C . ILE A 1 84 ? 12.237 -2.115 -5.052 1.00 96.50 84 ILE A C 1
ATOM 695 O O . ILE A 1 84 ? 13.358 -1.754 -5.402 1.00 96.50 84 ILE A O 1
ATOM 699 N N . LEU A 1 85 ? 11.178 -1.300 -5.069 1.00 97.00 85 LEU A N 1
ATOM 700 C CA . LEU A 1 85 ? 11.256 0.086 -5.519 1.00 97.00 85 LEU A CA 1
ATOM 701 C C . LEU A 1 85 ? 12.213 0.901 -4.642 1.00 97.00 85 LEU A C 1
ATOM 703 O O . LEU A 1 85 ? 13.057 1.618 -5.169 1.00 97.00 85 LEU A O 1
ATOM 707 N N . GLY A 1 86 ? 12.125 0.752 -3.318 1.00 97.25 86 GLY A N 1
ATOM 708 C CA . GLY A 1 86 ? 13.011 1.424 -2.370 1.00 97.25 86 GLY A CA 1
ATOM 709 C C . GLY A 1 86 ? 14.474 1.023 -2.547 1.00 97.25 86 GLY A C 1
ATOM 710 O O . GLY A 1 86 ? 15.342 1.890 -2.607 1.00 97.25 86 GLY A O 1
ATOM 711 N N . THR A 1 87 ? 14.758 -0.274 -2.703 1.00 96.69 87 THR A N 1
ATOM 712 C CA . THR A 1 87 ? 16.121 -0.762 -2.955 1.00 96.69 87 THR A CA 1
ATOM 713 C C . THR A 1 87 ? 16.666 -0.243 -4.284 1.00 96.69 87 THR A C 1
ATOM 715 O O . THR A 1 87 ? 17.801 0.224 -4.327 1.00 96.69 87 THR A O 1
ATOM 718 N N . LEU A 1 88 ? 15.867 -0.257 -5.355 1.00 97.38 88 LEU A N 1
ATOM 719 C CA . LEU A 1 88 ? 16.283 0.268 -6.659 1.00 97.38 88 LEU A CA 1
ATOM 720 C C . LEU A 1 88 ? 16.613 1.764 -6.585 1.00 97.38 88 LEU A C 1
ATOM 722 O O . LEU A 1 88 ? 17.618 2.207 -7.135 1.00 97.38 88 LEU A O 1
ATOM 726 N N . LEU A 1 89 ? 15.789 2.534 -5.875 1.00 97.19 89 LEU A N 1
ATOM 727 C CA . LEU A 1 89 ? 15.964 3.976 -5.722 1.00 97.19 89 LEU A CA 1
ATOM 728 C C . LEU A 1 89 ? 17.210 4.301 -4.884 1.00 97.19 89 LEU A C 1
ATOM 730 O O . LEU A 1 89 ? 17.953 5.222 -5.225 1.00 97.19 89 LEU A O 1
ATOM 734 N N . LEU A 1 90 ? 17.503 3.499 -3.855 1.00 97.38 90 LEU A N 1
ATOM 735 C CA . LEU A 1 90 ? 18.749 3.596 -3.091 1.00 97.38 90 LEU A CA 1
ATOM 736 C C . LEU A 1 90 ? 19.978 3.281 -3.947 1.00 97.38 90 LEU A C 1
ATOM 738 O O . LEU A 1 90 ? 20.943 4.041 -3.910 1.00 97.38 90 LEU A O 1
ATOM 742 N N . ILE A 1 91 ? 19.936 2.210 -4.748 1.00 97.31 91 ILE A N 1
ATOM 743 C CA . ILE A 1 91 ? 21.026 1.862 -5.673 1.00 97.31 91 ILE A CA 1
ATOM 744 C C . ILE A 1 91 ? 21.254 3.001 -6.667 1.00 97.31 91 ILE A C 1
ATOM 746 O O . ILE A 1 91 ? 22.387 3.441 -6.840 1.00 97.31 91 ILE A O 1
ATOM 750 N N . LEU A 1 92 ? 20.186 3.518 -7.278 1.00 96.06 92 LEU A N 1
ATOM 751 C CA . LEU A 1 92 ? 20.272 4.613 -8.242 1.00 96.06 92 LEU A CA 1
ATOM 752 C C . LEU A 1 92 ? 20.869 5.873 -7.607 1.00 96.06 92 LEU A C 1
ATOM 754 O O . LEU A 1 92 ? 21.790 6.467 -8.160 1.00 96.06 92 LEU A O 1
ATOM 758 N N . THR A 1 93 ? 20.390 6.254 -6.425 1.00 95.81 93 THR A N 1
ATOM 759 C CA . THR A 1 93 ? 20.899 7.427 -5.699 1.00 95.81 93 THR A CA 1
ATOM 760 C C . THR A 1 93 ? 22.367 7.251 -5.316 1.00 95.81 93 THR A C 1
ATOM 762 O O . THR A 1 93 ? 23.163 8.179 -5.464 1.00 95.81 93 THR A O 1
ATOM 765 N N . SER A 1 94 ? 22.752 6.053 -4.872 1.00 93.75 94 SER A N 1
ATOM 766 C CA . SER A 1 94 ? 24.139 5.726 -4.541 1.00 93.75 94 SER A CA 1
ATOM 767 C C . SER A 1 94 ? 25.038 5.792 -5.777 1.00 93.75 94 SER A C 1
ATOM 769 O O . SER A 1 94 ? 26.105 6.399 -5.723 1.00 93.75 94 SER A O 1
ATOM 771 N N . PHE A 1 95 ? 24.576 5.264 -6.912 1.00 91.56 95 PHE A N 1
ATOM 772 C CA . PHE A 1 95 ? 25.295 5.310 -8.182 1.00 91.56 95 PHE A CA 1
ATOM 773 C C . PHE A 1 95 ? 25.484 6.742 -8.694 1.00 91.56 95 PHE A C 1
ATOM 775 O O . PHE A 1 95 ? 26.591 7.121 -9.066 1.00 91.56 95 PHE A O 1
ATOM 782 N N . ILE A 1 96 ? 24.437 7.571 -8.647 1.00 88.88 96 ILE A N 1
ATOM 783 C CA . ILE A 1 96 ? 24.528 8.991 -9.019 1.00 88.88 96 ILE A CA 1
ATOM 784 C C . ILE A 1 96 ? 25.522 9.715 -8.109 1.00 88.88 96 ILE A C 1
ATOM 786 O O . ILE A 1 96 ? 26.405 10.418 -8.596 1.00 88.88 96 ILE A O 1
ATOM 790 N N . THR A 1 97 ? 25.427 9.504 -6.795 1.00 91.12 97 THR A N 1
ATOM 791 C CA . THR A 1 97 ? 26.359 10.098 -5.825 1.00 91.12 97 THR A CA 1
ATOM 792 C C . THR A 1 97 ? 27.801 9.681 -6.114 1.00 91.12 97 THR A C 1
ATOM 794 O O . THR A 1 97 ? 28.693 10.524 -6.101 1.00 91.12 97 THR A O 1
ATOM 797 N N . TYR A 1 98 ? 28.033 8.406 -6.440 1.00 90.06 98 TYR A N 1
ATOM 798 C CA . TYR A 1 98 ? 29.350 7.900 -6.826 1.00 90.06 98 TYR A CA 1
ATOM 799 C C . TYR A 1 98 ? 29.887 8.582 -8.092 1.00 90.06 98 TYR A C 1
ATOM 801 O O . TYR A 1 98 ? 31.039 9.018 -8.106 1.00 90.06 98 TYR A O 1
ATOM 809 N N . LEU A 1 99 ? 29.062 8.725 -9.135 1.00 85.50 99 LEU A N 1
ATOM 810 C CA . LEU A 1 99 ? 29.447 9.382 -10.391 1.00 85.50 99 LEU A CA 1
ATOM 811 C C . LEU A 1 99 ? 29.792 10.863 -10.208 1.00 85.50 99 LEU A C 1
ATOM 813 O O . LEU A 1 99 ? 30.712 11.364 -10.859 1.00 85.50 99 LEU A O 1
ATOM 817 N N . VAL A 1 100 ? 29.061 11.554 -9.331 1.00 85.81 100 VAL A N 1
ATOM 818 C CA . VAL A 1 100 ? 29.339 12.949 -8.967 1.00 85.81 100 VAL A CA 1
ATOM 819 C C . VAL A 1 100 ? 30.632 13.036 -8.155 1.00 85.81 100 VAL A C 1
ATOM 821 O O . VAL A 1 100 ? 31.500 13.837 -8.488 1.00 85.81 100 VAL A O 1
ATOM 824 N N . ALA A 1 101 ? 30.801 12.185 -7.140 1.00 85.19 101 ALA A N 1
ATOM 825 C CA . ALA A 1 101 ? 31.971 12.200 -6.260 1.00 85.19 101 ALA A CA 1
ATOM 826 C C . ALA A 1 101 ? 33.282 11.861 -6.986 1.00 85.19 101 ALA A C 1
ATOM 828 O O . ALA A 1 101 ? 34.324 12.430 -6.678 1.00 85.19 101 ALA A O 1
ATOM 829 N N . THR A 1 102 ? 33.241 10.952 -7.961 1.00 83.50 102 THR A N 1
ATOM 830 C CA . THR A 1 102 ? 34.419 10.570 -8.759 1.00 83.50 102 THR A CA 1
ATOM 831 C C . THR A 1 102 ? 34.675 11.488 -9.952 1.00 83.50 102 THR A C 1
ATOM 833 O O . THR A 1 102 ? 35.645 11.276 -10.675 1.00 83.50 102 THR A O 1
ATOM 836 N N . GLY A 1 103 ? 33.806 12.469 -10.225 1.00 76.00 103 GLY A N 1
ATOM 837 C CA . GLY A 1 103 ? 33.908 13.329 -11.411 1.00 76.00 103 GLY A CA 1
ATOM 838 C C . GLY A 1 103 ? 33.736 12.589 -12.748 1.00 76.00 103 GLY A C 1
ATOM 839 O O . GLY A 1 103 ? 33.792 13.211 -13.811 1.00 76.00 103 GLY A O 1
ATOM 840 N N . SER A 1 104 ? 33.477 11.274 -12.724 1.00 71.31 104 SER A N 1
ATOM 841 C CA . SER A 1 104 ? 33.336 10.428 -13.917 1.00 71.31 104 SER A CA 1
ATOM 842 C C . SER A 1 104 ? 32.173 10.854 -14.807 1.00 71.31 104 SER A C 1
ATOM 844 O O . SER A 1 104 ? 32.222 10.636 -16.013 1.00 71.31 104 SER A O 1
ATOM 846 N N . PHE A 1 105 ? 31.149 11.510 -14.252 1.00 71.06 105 PHE A N 1
ATOM 847 C CA . PHE A 1 105 ? 30.062 12.083 -15.047 1.00 71.06 105 PHE A CA 1
ATOM 848 C C . PHE A 1 105 ? 30.555 13.168 -16.018 1.00 71.06 105 PHE A C 1
ATOM 850 O O . PHE A 1 105 ? 30.180 13.176 -17.190 1.00 71.06 105 PHE A O 1
ATOM 857 N N . ILE A 1 106 ? 31.443 14.049 -15.549 1.00 75.12 106 ILE A N 1
ATOM 858 C CA . ILE A 1 106 ? 32.012 15.125 -16.368 1.00 75.12 106 ILE A CA 1
ATOM 859 C C . ILE A 1 106 ? 32.958 14.537 -17.416 1.00 75.12 106 ILE A C 1
ATOM 861 O O . ILE A 1 106 ? 32.891 14.921 -18.582 1.00 75.12 106 ILE A O 1
ATOM 865 N N . HIS A 1 107 ? 33.776 13.549 -17.039 1.00 73.75 107 HIS A N 1
ATOM 866 C CA . HIS A 1 107 ? 34.623 12.834 -17.994 1.00 73.75 107 HIS A CA 1
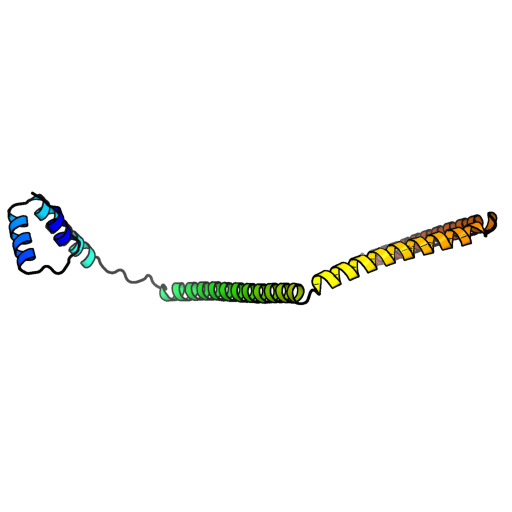ATOM 867 C C . HIS A 1 107 ? 33.801 12.082 -19.049 1.00 73.75 107 HIS A C 1
ATOM 869 O O . HIS A 1 107 ? 34.130 12.153 -20.227 1.00 73.75 107 HIS A O 1
ATOM 875 N N . GLY A 1 108 ? 32.701 11.427 -18.669 1.00 74.06 108 GLY A N 1
ATOM 876 C CA . GLY A 1 108 ? 31.794 10.749 -19.599 1.00 74.06 108 GLY A CA 1
ATOM 877 C C . GLY A 1 108 ? 31.141 11.705 -20.601 1.00 74.06 108 GLY A C 1
ATOM 878 O O . GLY A 1 108 ? 31.119 11.419 -21.797 1.00 74.06 108 GLY A O 1
ATOM 879 N N . LEU A 1 109 ? 30.681 12.874 -20.142 1.00 80.50 109 LEU A N 1
ATOM 880 C CA . LEU A 1 109 ? 30.172 13.932 -21.024 1.00 80.50 109 LEU A CA 1
ATOM 881 C C . LEU A 1 109 ? 31.255 14.470 -21.963 1.00 80.50 109 LEU A C 1
ATOM 883 O O . LEU A 1 109 ? 31.001 14.655 -23.152 1.00 80.50 109 LEU A O 1
ATOM 887 N N . ALA A 1 110 ? 32.470 14.678 -21.454 1.00 79.88 110 ALA A N 1
ATOM 888 C CA . ALA A 1 110 ? 33.598 15.110 -22.268 1.00 79.88 110 ALA A CA 1
ATOM 889 C C . ALA A 1 110 ? 33.975 14.057 -23.325 1.00 79.88 110 ALA A C 1
ATOM 891 O O . ALA A 1 110 ? 34.240 14.416 -24.470 1.00 79.88 110 ALA A O 1
ATOM 892 N N . TYR A 1 111 ? 33.956 12.763 -22.991 1.00 83.44 111 TYR A N 1
ATOM 893 C CA . TYR A 1 111 ? 34.194 11.683 -23.954 1.00 83.44 111 TYR A CA 1
ATOM 894 C C . TYR A 1 111 ? 33.116 11.624 -25.032 1.00 83.44 111 TYR A C 1
ATOM 896 O O . TYR A 1 111 ? 33.445 11.496 -26.208 1.00 83.44 111 TYR A O 1
ATOM 904 N N . LEU A 1 112 ? 31.844 11.780 -24.660 1.00 82.56 112 LEU A N 1
ATOM 905 C CA . LEU A 1 112 ? 30.745 11.834 -25.621 1.00 82.56 112 LEU A CA 1
ATOM 906 C C . LEU A 1 112 ? 30.897 13.022 -26.581 1.00 82.56 112 LEU A C 1
ATOM 908 O O . LEU A 1 112 ? 30.708 12.873 -27.787 1.00 82.56 112 LEU A O 1
ATOM 912 N N . PHE A 1 113 ? 31.271 14.189 -26.057 1.00 85.62 113 PHE A N 1
ATOM 913 C CA . PHE A 1 113 ? 31.487 15.389 -26.862 1.00 85.62 113 PHE A CA 1
ATOM 914 C C . PHE A 1 113 ? 32.678 15.242 -27.819 1.00 85.62 113 PHE A C 1
ATOM 916 O O . PHE A 1 113 ? 32.577 15.605 -28.993 1.00 85.62 113 PHE A O 1
ATOM 923 N N . ASN A 1 114 ? 33.787 14.668 -27.344 1.00 84.81 114 ASN A N 1
ATOM 924 C CA . ASN A 1 114 ? 34.949 14.374 -28.183 1.00 84.81 114 ASN A CA 1
ATOM 925 C C . ASN A 1 114 ? 34.613 13.345 -29.266 1.00 84.81 114 ASN A C 1
ATOM 927 O O . ASN A 1 114 ? 34.940 13.576 -30.423 1.00 84.81 114 ASN A O 1
ATOM 931 N N . PHE A 1 115 ? 33.883 12.279 -28.928 1.00 87.88 115 PHE A N 1
ATOM 932 C CA . PHE A 1 115 ? 33.436 11.272 -29.890 1.00 87.88 115 PHE A CA 1
ATOM 933 C C . PHE A 1 115 ? 32.541 11.873 -30.981 1.00 87.88 115 PHE A C 1
ATOM 935 O O . PHE A 1 115 ? 32.772 11.654 -32.166 1.00 87.88 115 PHE A O 1
ATOM 942 N N . LEU A 1 116 ? 31.546 12.682 -30.601 1.00 87.31 116 LEU A N 1
ATOM 943 C CA . LEU A 1 116 ? 30.680 13.380 -31.558 1.00 87.31 116 LEU A CA 1
ATOM 944 C C . LEU A 1 116 ? 31.483 14.307 -32.475 1.00 87.31 116 LEU A C 1
ATOM 946 O O . LEU A 1 116 ? 31.269 14.315 -33.686 1.00 87.31 116 LEU A O 1
ATOM 950 N N . SER A 1 117 ? 32.428 15.054 -31.906 1.00 87.19 117 SER A N 1
ATOM 951 C CA . SER A 1 117 ? 33.304 15.940 -32.673 1.00 87.19 117 SER A CA 1
ATOM 952 C C . SER A 1 117 ? 34.169 15.145 -33.654 1.00 87.19 117 SER A C 1
ATOM 954 O O . SER A 1 117 ? 34.253 15.496 -34.827 1.00 87.19 117 SER A O 1
ATOM 956 N N . GLU A 1 118 ? 34.762 14.039 -33.210 1.00 85.50 118 GLU A N 1
ATOM 957 C CA . GLU A 1 118 ? 35.610 13.167 -34.025 1.00 85.50 118 GLU A CA 1
ATOM 958 C C . GLU A 1 118 ? 34.836 12.499 -35.166 1.00 85.50 118 GLU A C 1
ATOM 960 O O . GLU A 1 118 ? 35.325 12.459 -36.295 1.00 85.50 118 GLU A O 1
ATOM 965 N N . VAL A 1 119 ? 33.595 12.068 -34.923 1.00 85.19 119 VAL A N 1
ATOM 966 C CA . VAL A 1 119 ? 32.704 11.536 -35.966 1.00 85.19 119 VAL A CA 1
ATOM 967 C C . VAL A 1 119 ? 32.396 12.606 -37.014 1.00 85.19 119 VAL A C 1
ATOM 969 O O . VAL A 1 119 ? 32.515 12.340 -38.209 1.00 85.19 119 VAL A O 1
ATOM 972 N N . ILE A 1 120 ? 32.066 13.831 -36.593 1.00 83.75 120 ILE A N 1
ATOM 973 C CA . ILE A 1 120 ? 31.798 14.947 -37.514 1.00 83.75 120 ILE A CA 1
ATOM 974 C C . ILE A 1 120 ? 33.042 15.269 -38.353 1.00 83.75 120 ILE A C 1
ATOM 976 O O . ILE A 1 120 ? 32.945 15.400 -39.575 1.00 83.75 120 ILE A O 1
ATOM 980 N N . PHE A 1 121 ? 34.218 15.363 -37.728 1.00 80.06 121 PHE A N 1
ATOM 981 C CA . PHE A 1 121 ? 35.466 15.651 -38.439 1.00 80.06 121 PHE A CA 1
ATOM 982 C C . PHE A 1 121 ? 35.881 14.522 -39.386 1.00 80.06 121 PHE A C 1
ATOM 984 O O . PHE A 1 121 ? 36.372 14.815 -40.476 1.00 80.06 121 PHE A O 1
ATOM 991 N N . THR A 1 122 ? 35.660 13.261 -39.011 1.00 78.56 122 THR A N 1
ATOM 992 C CA . THR A 1 122 ? 35.949 12.093 -39.859 1.00 78.56 122 THR A CA 1
ATOM 993 C C . THR A 1 122 ? 35.047 12.082 -41.087 1.00 78.56 122 THR A C 1
ATOM 995 O O . THR A 1 122 ? 35.549 12.075 -42.205 1.00 78.56 122 THR A O 1
ATOM 998 N N . ILE A 1 123 ? 33.731 12.233 -40.903 1.00 77.94 123 ILE A N 1
ATOM 999 C CA . ILE A 1 123 ? 32.773 12.315 -42.017 1.00 77.94 123 ILE A CA 1
ATOM 1000 C C . ILE A 1 123 ? 33.129 13.481 -42.949 1.00 77.94 123 ILE A C 1
ATOM 1002 O O . ILE A 1 123 ? 33.159 13.319 -44.166 1.00 77.94 123 ILE A O 1
ATOM 1006 N N . THR A 1 124 ? 33.453 14.652 -42.396 1.00 75.81 124 THR A N 1
ATOM 1007 C CA . THR A 1 124 ? 33.783 15.836 -43.206 1.00 75.81 124 THR A CA 1
ATOM 1008 C C . THR A 1 124 ? 35.080 15.646 -43.999 1.00 75.81 124 THR A C 1
ATOM 1010 O O . THR A 1 124 ? 35.144 16.024 -45.169 1.00 75.81 124 THR A O 1
ATOM 1013 N N . LYS A 1 125 ? 36.114 15.037 -43.400 1.00 72.38 125 LYS A N 1
ATOM 1014 C CA . LYS A 1 125 ? 37.377 14.727 -44.090 1.00 72.38 125 LYS A CA 1
ATOM 1015 C C . LYS A 1 125 ? 37.205 13.659 -45.167 1.00 72.38 125 LYS A C 1
ATOM 1017 O O . LYS A 1 125 ? 37.781 13.806 -46.242 1.00 72.38 125 LYS A O 1
ATOM 1022 N N . ASP A 1 126 ? 36.401 12.636 -44.907 1.00 66.69 126 ASP A N 1
ATOM 1023 C CA . ASP A 1 126 ? 36.164 11.545 -45.854 1.00 66.69 126 ASP A CA 1
ATOM 1024 C C . ASP A 1 126 ? 35.347 12.017 -47.065 1.00 66.69 126 ASP A C 1
ATOM 1026 O O . ASP A 1 126 ? 35.668 11.671 -48.205 1.00 66.69 126 ASP A O 1
ATOM 1030 N N . LEU A 1 127 ? 34.349 12.884 -46.854 1.00 66.94 127 LEU A N 1
ATOM 1031 C CA . LEU A 1 127 ? 33.601 13.510 -47.949 1.00 66.94 127 LEU A CA 1
ATOM 1032 C C . LEU A 1 127 ? 34.480 14.461 -48.777 1.00 66.94 127 LEU A C 1
ATOM 1034 O O . LEU A 1 127 ? 34.420 14.423 -50.005 1.00 66.94 127 LEU A O 1
ATOM 1038 N N . ALA A 1 128 ? 35.342 15.257 -48.135 1.00 64.00 128 ALA A N 1
ATOM 1039 C CA . ALA A 1 128 ? 36.299 16.110 -48.845 1.00 64.00 128 ALA A CA 1
ATOM 1040 C C . ALA A 1 128 ? 37.335 15.285 -49.638 1.00 64.00 128 ALA A C 1
ATOM 1042 O O . ALA A 1 128 ? 37.732 15.662 -50.741 1.00 64.00 128 ALA A O 1
ATOM 1043 N N . GLY A 1 129 ? 37.748 14.126 -49.116 1.00 65.56 129 GLY A N 1
ATOM 1044 C CA . GLY A 1 129 ? 38.611 13.178 -49.825 1.00 65.56 129 GLY A CA 1
ATOM 1045 C C . GLY A 1 129 ? 37.945 12.580 -51.068 1.00 65.56 129 GLY A C 1
ATOM 1046 O O . GLY A 1 129 ? 38.585 12.470 -52.117 1.00 65.56 129 GLY A O 1
ATOM 1047 N N . LEU A 1 130 ? 36.651 12.258 -50.982 1.00 65.06 130 LEU A N 1
ATOM 1048 C CA . LEU A 1 130 ? 35.848 11.811 -52.124 1.00 65.06 130 LEU A CA 1
ATOM 1049 C C . LEU A 1 130 ? 35.718 12.897 -53.194 1.00 65.06 130 LEU A C 1
ATOM 1051 O O . LEU A 1 130 ? 35.838 12.588 -54.375 1.00 65.06 130 LEU A O 1
ATOM 1055 N N . GLU A 1 131 ? 35.548 14.161 -52.814 1.00 63.44 131 GLU A N 1
ATOM 1056 C CA . GLU A 1 131 ? 35.478 15.283 -53.760 1.00 63.44 131 GLU A CA 1
ATOM 1057 C C . GLU A 1 131 ? 36.801 15.487 -54.526 1.00 63.44 131 GLU A C 1
ATOM 1059 O O . GLU A 1 131 ? 36.809 15.686 -55.746 1.00 63.44 131 GLU A O 1
ATOM 1064 N N . ILE A 1 132 ? 37.945 15.340 -53.851 1.00 65.06 132 ILE A N 1
ATOM 1065 C CA . ILE A 1 132 ? 39.275 15.402 -54.485 1.00 65.06 132 ILE A CA 1
ATOM 1066 C C . ILE A 1 132 ? 39.502 14.208 -55.425 1.00 65.06 132 ILE A C 1
ATOM 1068 O O . ILE A 1 132 ? 40.134 14.349 -56.475 1.00 65.06 132 ILE A O 1
ATOM 1072 N N . LEU A 1 133 ? 38.989 13.027 -55.073 1.00 62.38 133 LEU A N 1
ATOM 1073 C CA . LEU A 1 133 ? 39.090 11.844 -55.925 1.00 62.38 133 LEU A CA 1
ATOM 1074 C C . LEU A 1 133 ? 38.171 11.959 -57.150 1.00 62.38 133 LEU A C 1
ATOM 1076 O O . LEU A 1 133 ? 38.602 11.663 -58.260 1.00 62.38 133 LEU A O 1
ATOM 1080 N N . ILE A 1 134 ? 36.942 12.449 -56.967 1.00 63.84 134 ILE A N 1
ATOM 1081 C CA . ILE A 1 134 ? 35.940 12.634 -58.028 1.00 63.84 134 ILE A CA 1
ATOM 1082 C C . ILE A 1 134 ? 36.368 13.733 -59.007 1.00 63.84 134 ILE A C 1
ATOM 1084 O O . ILE A 1 134 ? 36.228 13.554 -60.215 1.00 63.84 134 ILE A O 1
ATOM 1088 N N . SER A 1 135 ? 36.962 14.828 -58.527 1.00 65.12 135 SER A N 1
ATOM 1089 C CA . SER A 1 135 ? 37.446 15.924 -59.386 1.00 65.12 135 SER A CA 1
ATOM 1090 C C . SER A 1 135 ? 38.642 15.551 -60.272 1.00 65.12 135 SER A C 1
ATOM 1092 O O . SER A 1 135 ? 38.900 16.228 -61.267 1.00 65.12 135 SER A O 1
ATOM 1094 N N . LYS A 1 136 ? 39.356 14.460 -59.962 1.00 68.81 136 LYS A N 1
ATOM 1095 C CA . LYS A 1 136 ? 40.457 13.932 -60.788 1.00 68.81 136 LYS A CA 1
ATOM 1096 C C . LYS A 1 136 ? 40.017 12.905 -61.832 1.00 68.81 136 LYS A C 1
ATOM 1098 O O . LYS A 1 136 ? 40.840 12.488 -62.647 1.00 68.81 136 LYS A O 1
ATOM 1103 N N . ILE A 1 137 ? 38.752 12.487 -61.826 1.00 65.31 137 ILE A N 1
ATOM 1104 C CA . ILE A 1 137 ? 38.243 11.484 -62.761 1.00 65.31 137 ILE A CA 1
ATOM 1105 C C . ILE A 1 137 ? 37.681 12.194 -64.007 1.00 65.31 137 ILE A C 1
ATOM 1107 O O . ILE A 1 137 ? 36.836 13.080 -63.879 1.00 65.31 137 ILE A O 1
ATOM 1111 N N . PRO A 1 138 ? 38.101 11.806 -65.227 1.00 70.56 138 PRO A N 1
ATOM 1112 C CA . PRO A 1 138 ? 37.502 12.290 -66.466 1.00 70.56 138 PRO A CA 1
ATOM 1113 C C . PRO A 1 138 ? 35.973 12.149 -66.455 1.00 70.56 138 PRO A C 1
ATOM 1115 O O . PRO A 1 138 ? 35.450 11.059 -66.215 1.00 70.56 138 PRO A O 1
ATOM 1118 N N . ALA A 1 139 ? 35.265 13.225 -66.813 1.00 69.56 139 ALA A N 1
ATOM 1119 C CA . ALA A 1 139 ? 33.800 13.320 -66.824 1.00 69.56 139 ALA A CA 1
ATOM 1120 C C . ALA A 1 139 ? 33.011 12.119 -67.414 1.00 69.56 139 ALA A C 1
ATOM 1122 O O . ALA A 1 139 ? 31.940 11.822 -66.880 1.00 69.56 139 ALA A O 1
ATOM 1123 N N . PRO A 1 140 ? 33.465 11.387 -68.458 1.00 74.06 140 PRO A N 1
ATOM 1124 C CA . PRO A 1 140 ? 32.686 10.260 -68.989 1.00 74.06 140 PRO A CA 1
ATOM 1125 C C . PRO A 1 140 ? 32.605 9.035 -68.059 1.00 74.06 140 PRO A C 1
ATOM 1127 O O . PRO A 1 140 ? 31.664 8.252 -68.166 1.00 74.06 140 PRO A O 1
ATOM 1130 N N . ILE A 1 141 ? 33.556 8.855 -67.138 1.00 74.88 141 ILE A N 1
ATOM 1131 C CA . ILE A 1 141 ? 33.642 7.664 -66.274 1.00 74.88 141 ILE A CA 1
ATOM 1132 C C . ILE A 1 141 ? 32.528 7.616 -65.208 1.00 74.88 141 ILE A C 1
ATOM 1134 O O . ILE A 1 141 ? 31.853 6.588 -65.129 1.00 74.88 141 ILE A O 1
ATOM 1138 N N . PRO A 1 142 ? 32.263 8.674 -64.409 1.00 73.00 142 PRO A N 1
ATOM 1139 C CA . PRO A 1 142 ? 31.169 8.653 -63.434 1.00 73.00 142 PRO A CA 1
ATOM 1140 C C . PRO A 1 142 ? 29.788 8.569 -64.099 1.00 73.00 142 PRO A C 1
ATOM 1142 O O . PRO A 1 142 ? 28.889 7.940 -63.545 1.00 73.00 142 PRO A O 1
ATOM 1145 N N . LEU A 1 143 ? 29.624 9.121 -65.308 1.00 76.81 143 LEU A N 1
ATOM 1146 C CA . LEU A 1 143 ? 28.389 8.981 -66.087 1.00 76.81 143 LEU A CA 1
ATOM 1147 C C . LEU A 1 143 ? 28.158 7.528 -66.523 1.00 76.81 143 LEU A C 1
ATOM 1149 O O . LEU A 1 143 ? 27.060 7.005 -66.342 1.00 76.81 143 LEU A O 1
ATOM 1153 N N . ALA A 1 144 ? 29.193 6.854 -67.037 1.00 81.06 144 ALA A N 1
ATOM 1154 C CA . ALA A 1 144 ? 29.109 5.442 -67.403 1.00 81.06 144 ALA A CA 1
ATOM 1155 C C . ALA A 1 144 ? 28.851 4.547 -66.179 1.00 81.06 144 ALA A C 1
ATOM 1157 O O . ALA A 1 144 ? 27.989 3.672 -66.228 1.00 81.06 144 ALA A O 1
ATOM 1158 N N . ALA A 1 145 ? 29.539 4.796 -65.061 1.00 81.19 145 ALA A N 1
ATOM 1159 C CA . ALA A 1 145 ? 29.338 4.058 -63.814 1.00 81.19 145 ALA A CA 1
ATOM 1160 C C . ALA A 1 145 ? 27.926 4.260 -63.240 1.00 81.19 145 ALA A C 1
ATOM 1162 O O . ALA A 1 145 ? 27.290 3.294 -62.819 1.00 81.19 145 ALA A O 1
ATOM 1163 N N . GLY A 1 146 ? 27.409 5.492 -63.273 1.00 84.06 146 GLY A N 1
ATOM 1164 C CA . GLY A 1 146 ? 26.040 5.804 -62.867 1.00 84.06 146 GLY A CA 1
ATOM 1165 C C . GLY A 1 146 ? 25.005 5.093 -63.738 1.00 84.06 146 GLY A C 1
ATOM 1166 O O . GLY A 1 146 ? 24.084 4.473 -63.211 1.00 84.06 146 GLY A O 1
ATOM 1167 N N . LEU A 1 147 ? 25.192 5.101 -65.062 1.00 87.00 147 LEU A N 1
ATOM 1168 C CA . LEU A 1 147 ? 24.306 4.403 -65.997 1.00 87.00 147 LEU A CA 1
ATOM 1169 C C . LEU A 1 147 ? 24.315 2.882 -65.762 1.00 87.00 147 LEU A C 1
ATOM 1171 O O . LEU A 1 147 ? 23.258 2.251 -65.760 1.00 87.00 147 LEU A O 1
ATOM 1175 N N . LEU A 1 148 ? 25.494 2.302 -65.508 1.00 87.88 148 LEU A N 1
ATOM 1176 C CA . LEU A 1 148 ? 25.646 0.883 -65.180 1.00 87.88 148 LEU A CA 1
ATOM 1177 C C . LEU A 1 148 ? 24.968 0.523 -63.856 1.00 87.88 148 LEU A C 1
ATOM 1179 O O . LEU A 1 148 ? 24.261 -0.481 -63.801 1.00 87.88 148 LEU A O 1
ATOM 1183 N N . LEU A 1 149 ? 25.131 1.341 -62.812 1.00 88.06 149 LEU A N 1
ATOM 1184 C CA . LEU A 1 149 ? 24.478 1.134 -61.515 1.00 88.06 149 LEU A CA 1
ATOM 1185 C C . LEU A 1 149 ? 22.957 1.204 -61.627 1.00 88.06 149 LEU A C 1
ATOM 1187 O O . LEU A 1 149 ? 22.266 0.325 -61.117 1.00 88.06 149 LEU A O 1
ATOM 1191 N N . VAL A 1 150 ? 22.431 2.208 -62.332 1.00 91.75 150 VAL A N 1
ATOM 1192 C CA . VAL A 1 150 ? 20.989 2.326 -62.590 1.00 91.75 150 VAL A CA 1
ATOM 1193 C C . VAL A 1 150 ? 20.489 1.110 -63.368 1.00 91.75 150 VAL A C 1
ATOM 1195 O O . VAL A 1 150 ? 19.451 0.549 -63.016 1.00 91.75 150 VAL A O 1
ATOM 1198 N N . GLY A 1 151 ? 21.235 0.649 -64.375 1.00 91.88 151 GLY A N 1
ATOM 1199 C CA . GLY A 1 151 ? 20.918 -0.576 -65.111 1.00 91.88 151 GLY A CA 1
ATOM 1200 C C . GLY A 1 151 ? 20.872 -1.814 -64.210 1.00 91.88 151 GLY A C 1
ATOM 1201 O O . GLY A 1 151 ? 19.910 -2.578 -64.265 1.00 91.88 151 GLY A O 1
ATOM 1202 N N . LEU A 1 152 ? 21.863 -1.977 -63.330 1.00 92.25 152 LEU A N 1
ATOM 1203 C CA . LEU A 1 152 ? 21.952 -3.083 -62.370 1.00 92.25 152 LEU A CA 1
ATOM 1204 C C . LEU A 1 152 ? 20.789 -3.081 -61.375 1.00 92.25 152 LEU A C 1
ATOM 1206 O O . LEU A 1 152 ? 20.183 -4.125 -61.137 1.00 92.25 152 LEU A O 1
ATOM 1210 N N . ILE A 1 153 ? 20.440 -1.910 -60.837 1.00 92.31 153 ILE A N 1
ATOM 1211 C CA . ILE A 1 153 ? 19.305 -1.747 -59.921 1.00 92.31 153 ILE A CA 1
ATOM 1212 C C . ILE A 1 153 ? 18.000 -2.127 -60.626 1.00 92.31 153 ILE A C 1
ATOM 1214 O O . ILE A 1 153 ? 17.213 -2.898 -60.082 1.00 92.31 153 ILE A O 1
ATOM 1218 N N . ASN A 1 154 ?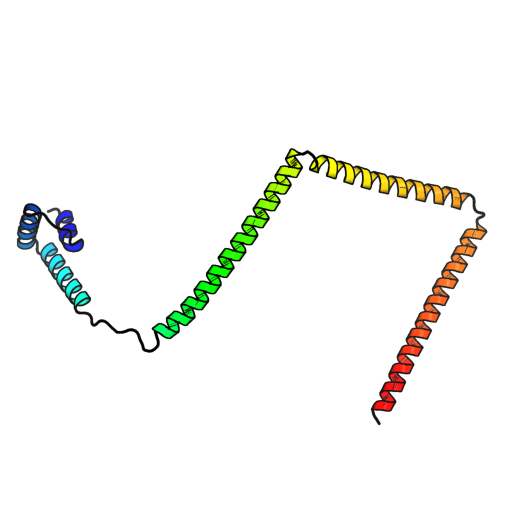 17.785 -1.649 -61.855 1.00 89.94 154 ASN A N 1
ATOM 1219 C CA . ASN A 1 154 ? 16.587 -1.988 -62.625 1.00 89.94 154 ASN A CA 1
ATOM 1220 C C . ASN A 1 154 ? 16.512 -3.485 -62.950 1.00 89.94 154 ASN A C 1
ATOM 1222 O O . ASN A 1 154 ? 15.450 -4.086 -62.794 1.00 89.94 154 ASN A O 1
ATOM 1226 N N . ALA A 1 155 ? 17.627 -4.107 -63.339 1.00 92.25 155 ALA A N 1
ATOM 1227 C CA . ALA A 1 155 ? 17.686 -5.545 -63.595 1.00 92.25 155 ALA A CA 1
ATOM 1228 C C . ALA A 1 155 ? 17.352 -6.362 -62.337 1.00 92.25 155 ALA A C 1
ATOM 1230 O O . ALA A 1 155 ? 16.596 -7.333 -62.408 1.00 92.25 155 ALA A O 1
ATOM 1231 N N . LEU A 1 156 ? 17.861 -5.940 -61.176 1.00 94.06 156 LEU A N 1
ATOM 1232 C CA . LEU A 1 156 ? 17.603 -6.594 -59.896 1.00 94.06 156 LEU A CA 1
ATOM 1233 C C . LEU A 1 156 ? 16.135 -6.444 -59.475 1.00 94.06 156 LEU A C 1
ATOM 1235 O O . LEU A 1 156 ? 15.515 -7.425 -59.069 1.00 94.06 156 LEU A O 1
ATOM 1239 N N . LEU A 1 157 ? 15.541 -5.259 -59.649 1.00 92.56 157 LEU A N 1
ATOM 1240 C CA . LEU A 1 157 ? 14.110 -5.038 -59.413 1.00 92.56 157 LEU A CA 1
ATOM 1241 C C . LEU A 1 157 ? 13.240 -5.906 -60.329 1.00 92.56 157 LEU A C 1
ATOM 1243 O O . LEU A 1 157 ? 12.286 -6.527 -59.863 1.00 92.56 157 LEU A O 1
ATOM 1247 N N . PHE A 1 158 ? 13.589 -6.001 -61.614 1.00 94.06 158 PHE A N 1
ATOM 1248 C CA . PHE A 1 158 ? 12.861 -6.832 -62.571 1.00 94.06 158 PHE A CA 1
ATOM 1249 C C . PHE A 1 158 ? 12.946 -8.318 -62.204 1.00 94.06 158 PHE A C 1
ATOM 1251 O O . PHE A 1 158 ? 11.942 -9.029 -62.227 1.00 94.06 158 PHE A O 1
ATOM 1258 N N . PHE A 1 159 ? 14.129 -8.780 -61.793 1.00 94.88 159 PHE A N 1
ATOM 1259 C CA . PHE A 1 159 ? 14.331 -10.144 -61.312 1.00 94.88 159 PHE A CA 1
ATOM 1260 C C . PHE A 1 159 ? 13.495 -10.443 -60.061 1.00 94.88 159 PHE A C 1
ATOM 1262 O O . PHE A 1 159 ? 12.831 -11.477 -60.005 1.00 94.88 159 PHE A O 1
ATOM 1269 N N . LEU A 1 160 ? 13.462 -9.529 -59.085 1.00 92.75 160 LEU A N 1
ATOM 1270 C CA . LEU A 1 160 ? 12.645 -9.683 -57.877 1.00 92.75 160 LEU A CA 1
ATOM 1271 C C . LEU A 1 160 ? 11.143 -9.707 -58.186 1.00 92.75 160 LEU A C 1
ATOM 1273 O O . LEU A 1 160 ? 10.420 -10.517 -57.606 1.00 92.75 160 LEU A O 1
ATOM 1277 N N . LEU A 1 161 ? 10.671 -8.881 -59.124 1.00 93.75 161 LEU A N 1
ATOM 1278 C CA . LEU A 1 161 ? 9.277 -8.904 -59.582 1.00 93.75 161 LEU A CA 1
ATOM 1279 C C . LEU A 1 161 ? 8.917 -10.246 -60.229 1.00 93.75 161 LEU A C 1
ATOM 1281 O O . LEU A 1 161 ? 7.880 -10.824 -59.904 1.00 93.75 161 LEU A O 1
ATOM 1285 N N . LEU A 1 162 ? 9.785 -10.775 -61.097 1.00 93.25 162 LEU A N 1
ATOM 1286 C CA . LEU A 1 162 ? 9.585 -12.085 -61.722 1.00 93.25 162 LEU A CA 1
ATOM 1287 C C . LEU A 1 162 ? 9.614 -13.222 -60.695 1.00 93.25 162 LEU A C 1
ATOM 1289 O O . LEU A 1 162 ? 8.776 -14.121 -60.759 1.00 93.25 162 LEU A O 1
ATOM 1293 N N . ALA A 1 163 ? 10.536 -13.174 -59.733 1.00 90.94 163 ALA A N 1
ATOM 1294 C CA . ALA A 1 163 ? 10.616 -14.152 -58.652 1.00 90.94 163 ALA A CA 1
ATOM 1295 C C . ALA A 1 163 ? 9.346 -14.133 -57.785 1.00 90.94 163 ALA A C 1
ATOM 1297 O O . ALA A 1 163 ? 8.779 -15.189 -57.499 1.00 90.94 163 ALA A O 1
ATOM 1298 N N . CYS A 1 164 ? 8.853 -12.942 -57.437 1.00 90.81 164 CYS A N 1
ATOM 1299 C CA . CYS A 1 164 ? 7.611 -12.764 -56.686 1.00 90.81 164 CYS A CA 1
ATOM 1300 C C . CYS A 1 164 ? 6.394 -13.291 -57.467 1.00 90.81 164 CYS A C 1
ATOM 1302 O O . CYS A 1 164 ? 5.584 -14.048 -56.932 1.00 90.81 164 CYS A O 1
ATOM 1304 N N . TRP A 1 165 ? 6.308 -12.987 -58.767 1.00 89.62 165 TRP A N 1
ATOM 1305 C CA . TRP A 1 165 ? 5.254 -13.495 -59.648 1.00 89.62 165 TRP A CA 1
ATOM 1306 C C . TRP A 1 165 ? 5.254 -15.026 -59.753 1.00 89.62 165 TRP A C 1
ATOM 1308 O O . TRP A 1 165 ? 4.199 -15.659 -59.688 1.00 89.62 165 TRP A O 1
ATOM 1318 N N . GLN A 1 166 ? 6.430 -15.645 -59.899 1.00 88.62 166 GLN A N 1
ATOM 1319 C CA . GLN A 1 166 ? 6.549 -17.105 -59.952 1.00 88.62 166 GLN A CA 1
ATOM 1320 C C . GLN A 1 166 ? 6.174 -17.765 -58.626 1.00 88.62 166 GLN A C 1
ATOM 1322 O O . GLN A 1 166 ? 5.508 -18.802 -58.636 1.00 88.62 166 GLN A O 1
ATOM 1327 N N . TYR A 1 167 ? 6.575 -17.169 -57.501 1.00 88.00 167 TYR A N 1
ATOM 1328 C CA . TYR A 1 167 ? 6.194 -17.642 -56.174 1.00 88.00 167 TYR A CA 1
ATOM 1329 C C . TYR A 1 167 ? 4.667 -17.631 -56.010 1.00 88.00 167 TYR A C 1
ATOM 1331 O O . TYR A 1 167 ? 4.072 -18.666 -55.709 1.00 88.00 167 TYR A O 1
ATOM 1339 N N . PHE A 1 168 ? 4.022 -16.509 -56.338 1.00 85.25 168 PHE A N 1
ATOM 1340 C CA . PHE A 1 168 ? 2.571 -16.361 -56.215 1.00 85.25 168 PHE A CA 1
ATOM 1341 C C . PHE A 1 168 ? 1.792 -17.298 -57.154 1.00 85.25 168 PHE A C 1
ATOM 1343 O O . PHE A 1 168 ? 0.805 -17.912 -56.753 1.00 85.25 168 PHE A O 1
ATOM 1350 N N . ARG A 1 169 ? 2.263 -17.486 -58.396 1.00 81.19 169 ARG A N 1
ATOM 1351 C CA . ARG A 1 169 ? 1.661 -18.438 -59.348 1.00 81.19 169 ARG A CA 1
ATOM 1352 C C . ARG A 1 169 ? 1.747 -19.886 -58.851 1.00 81.19 169 ARG A C 1
ATOM 1354 O O . ARG A 1 169 ? 0.796 -20.644 -59.037 1.00 81.19 169 ARG A O 1
ATOM 1361 N N . ARG A 1 170 ? 2.870 -20.286 -58.240 1.00 77.69 170 ARG A N 1
ATOM 1362 C CA . ARG A 1 170 ? 3.019 -21.635 -57.664 1.00 77.69 170 ARG A CA 1
ATOM 1363 C C . ARG A 1 170 ? 2.040 -21.850 -56.514 1.00 77.69 170 ARG A C 1
ATOM 1365 O O . ARG A 1 170 ? 1.402 -22.895 -56.474 1.00 77.69 170 ARG A O 1
ATOM 1372 N N . GLU A 1 171 ? 1.881 -20.871 -55.629 1.00 75.31 171 GLU A N 1
ATOM 1373 C CA . GLU A 1 171 ? 0.953 -20.961 -54.496 1.00 75.31 171 GLU A CA 1
ATOM 1374 C C . GLU A 1 171 ? -0.515 -21.056 -54.949 1.00 75.31 171 GLU A C 1
ATOM 1376 O O . GLU A 1 171 ? -1.255 -21.910 -54.460 1.00 75.31 171 GLU A O 1
ATOM 1381 N N . PHE A 1 172 ? -0.914 -20.283 -55.967 1.00 67.44 172 PHE A N 1
ATOM 1382 C CA . PHE A 1 172 ? -2.244 -20.403 -56.579 1.00 67.44 172 PHE A CA 1
ATOM 1383 C C . PHE A 1 172 ? -2.488 -21.787 -57.206 1.00 67.44 172 PHE A C 1
ATOM 1385 O O . PHE A 1 172 ? -3.522 -22.400 -56.953 1.00 67.44 172 PHE A O 1
ATOM 1392 N N . SER A 1 173 ? -1.519 -22.326 -57.956 1.00 64.38 173 SER A N 1
ATOM 1393 C CA . SER A 1 173 ? -1.641 -23.659 -58.570 1.00 64.38 173 SER A CA 1
ATOM 1394 C C . SER A 1 173 ? -1.727 -24.795 -57.542 1.00 64.38 173 SER A C 1
ATOM 1396 O O . SER A 1 173 ? -2.404 -25.786 -57.801 1.00 64.38 173 SER A O 1
ATOM 1398 N N . PHE A 1 174 ? -1.063 -24.678 -56.386 1.00 60.41 174 PHE A N 1
ATOM 1399 C CA . PHE A 1 174 ? -1.154 -25.678 -55.314 1.00 60.41 174 PHE A CA 1
ATOM 1400 C C . PHE A 1 174 ? -2.492 -25.630 -54.562 1.00 60.41 174 PHE A C 1
ATOM 1402 O O . PHE A 1 174 ? -2.953 -26.671 -54.089 1.00 60.41 174 PHE A O 1
ATOM 1409 N N . ASN A 1 175 ? -3.126 -24.458 -54.457 1.00 58.62 175 ASN A N 1
ATOM 1410 C CA . ASN A 1 175 ? -4.422 -24.320 -53.793 1.00 58.62 175 ASN A CA 1
ATOM 1411 C C . ASN A 1 175 ? -5.590 -24.854 -54.635 1.00 58.62 175 ASN A C 1
ATOM 1413 O O . ASN A 1 175 ? -6.521 -25.404 -54.055 1.00 58.62 175 ASN A O 1
ATOM 1417 N N . GLU A 1 176 ? -5.532 -24.795 -55.969 1.00 58.50 176 GLU A N 1
ATOM 1418 C CA . GLU A 1 176 ? -6.576 -25.402 -56.815 1.00 58.50 176 GLU A CA 1
ATOM 1419 C C . GLU A 1 176 ? -6.584 -26.941 -56.753 1.00 58.50 176 GLU A C 1
ATOM 1421 O O . GLU A 1 176 ? -7.649 -27.552 -56.782 1.00 58.50 176 GLU A O 1
ATOM 1426 N N . VAL A 1 177 ? -5.425 -27.586 -56.571 1.00 57.53 177 VAL A N 1
ATOM 1427 C CA . VAL A 1 177 ? -5.323 -29.059 -56.469 1.00 57.53 177 VAL A CA 1
ATOM 1428 C C . VAL A 1 177 ? -5.881 -29.603 -55.144 1.00 57.53 177 VAL A C 1
ATOM 1430 O O . VAL A 1 177 ? -6.223 -30.776 -55.064 1.00 57.53 177 VAL A O 1
ATOM 1433 N N . LYS A 1 178 ? -6.003 -28.778 -54.096 1.00 55.53 178 LYS A N 1
ATOM 1434 C CA . LYS A 1 178 ? -6.552 -29.201 -52.792 1.00 55.53 178 LYS A CA 1
ATOM 1435 C C . LYS A 1 178 ? -8.075 -29.090 -52.671 1.00 55.53 178 LYS A C 1
ATOM 1437 O O . LYS A 1 178 ? -8.614 -29.550 -51.669 1.00 55.53 178 LYS A O 1
ATOM 1442 N N . ILE A 1 179 ? -8.751 -28.452 -53.627 1.00 55.75 179 ILE A N 1
ATOM 1443 C CA . ILE A 1 179 ? -10.197 -28.165 -53.560 1.00 55.75 179 ILE A CA 1
ATOM 1444 C C . ILE A 1 179 ? -11.020 -29.176 -54.395 1.00 55.75 179 ILE A C 1
ATOM 1446 O O . ILE A 1 179 ? -12.246 -29.108 -54.393 1.00 55.75 179 ILE A O 1
ATOM 1450 N N . ASN A 1 180 ? -10.369 -30.153 -55.041 1.00 45.72 180 ASN A N 1
ATOM 1451 C CA . ASN A 1 180 ? -11.013 -31.251 -55.777 1.00 45.72 180 ASN A CA 1
ATOM 1452 C C . ASN A 1 180 ? -10.771 -32.609 -55.113 1.00 45.72 180 ASN A C 1
ATOM 1454 O O . ASN A 1 180 ? -9.598 -32.892 -54.779 1.00 45.72 180 ASN A O 1
#

Secondary structure (DSSP, 8-state):
---HHHHHHHHS-----HHHHHHHHHHHHH-HHHHHHHHHHHHHHHHHHTS--PPPPTTHHHHHHHHHHHHHHHHHHHHHHHHHHHHHHHHHHHHHHHHHHTSHHHHHHHHHHHHHHHHHHHHHHHHHHHHHHHHTS-THHHHHHHHHHHHHHHHHHHHHHHHHHHHHHHHHHHHHHT--

Foldseek 3Di:
DDCVVLLCCLQVVDDDDPVRVVVNVVCCVVDVVSVVSNVVSVVVVCCVVPPDDDDDDPCPVVVVVVVVVVVVVVVVVVVVVVVVVVVVVVVVVVVVVVCVVVVVVVVVVVVVVVVVVVVVVVVVVVVVVVVVVVVPDPPVVVVVVVVVVVVVVVVVVVVVVVVVVVVVVVVVVVVVVVVD

Radius of gyration: 47.52 Å; chains: 1; bounding box: 75×58×118 Å

pLDDT: mean 85.75, std 10.99, range [45.72, 97.38]

Sequence (180 aa):
MNHKPYNYWILDDAPLNPEQQQALTNHLDDCPLCQQLKMGWEMSEQLILNTPQHPPAPGFTQRWKVSLAKRKRYHGLLRLRLSILGTLLLILTSFITYLVATGSFIHGLAYLFNFLSEVIFTITKDLAGLEILISKIPAPIPLAAGLLLVGLINALLFFLLLACWQYFRREFSFNEVKIN